Protein AF-A0A2V7J7B9-F1 (afdb_monomer_lite)

Foldseek 3Di:
DDDDPPPPPPDPPQDWDKDKDFDADPVRQGDFQDWADDPPDPWIDGAHPRRIDITTHDPVSPPPDDDDDD

pLDDT: mean 72.03, std 15.91, range [40.66, 90.94]

Sequence (70 aa):
MTAALAALLTTPLAGQAVVKGRITAQTGEPLGGANVLVANTNLGAVTDAQGNYSLTIGQDAVHGQQVVLT

Radius of gyration: 19.58 Å; chains: 1; bounding box: 62×20×44 Å

Structure (mmCIF, N/CA/C/O backbone):
data_AF-A0A2V7J7B9-F1
#
_entry.id   AF-A0A2V7J7B9-F1
#
loop_
_atom_site.group_PDB
_atom_site.id
_atom_site.type_symbol
_atom_site.label_atom_id
_atom_site.label_alt_id
_atom_site.label_comp_id
_atom_site.label_asym_id
_atom_site.label_entity_id
_atom_site.label_seq_id
_atom_site.pdbx_PDB_ins_code
_atom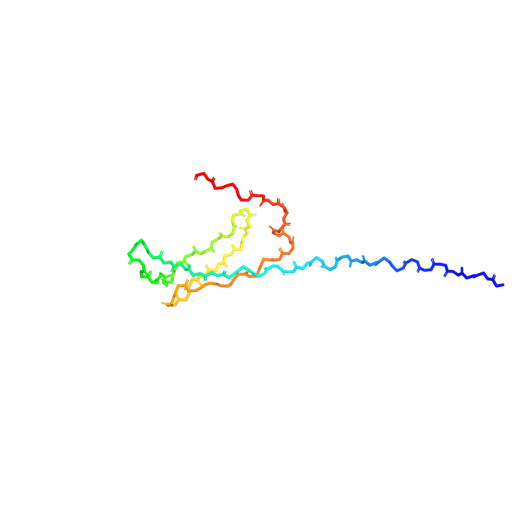_site.Cartn_x
_atom_site.Cartn_y
_atom_site.Cartn_z
_atom_site.occupancy
_atom_site.B_iso_or_equiv
_atom_site.auth_seq_id
_atom_site.auth_comp_id
_atom_site.auth_asym_id
_atom_site.auth_atom_id
_atom_site.pdbx_PDB_model_num
ATOM 1 N N . MET A 1 1 ? 49.561 -1.366 -31.653 1.00 50.06 1 MET A N 1
ATOM 2 C CA . MET A 1 1 ? 48.714 -0.868 -30.551 1.00 50.06 1 MET A CA 1
ATOM 3 C C . MET A 1 1 ? 47.327 -0.657 -31.123 1.00 50.06 1 MET A C 1
ATOM 5 O O . MET A 1 1 ? 47.135 0.281 -31.880 1.00 50.06 1 MET A O 1
ATOM 9 N N . THR A 1 2 ? 46.395 -1.561 -30.855 1.00 40.66 2 THR A N 1
ATOM 10 C CA . THR A 1 2 ? 45.000 -1.433 -31.295 1.00 40.66 2 THR A CA 1
ATOM 11 C C . THR A 1 2 ? 44.157 -1.720 -30.068 1.00 40.66 2 THR A C 1
ATOM 13 O O . THR A 1 2 ? 43.993 -2.866 -29.662 1.00 40.66 2 THR A O 1
ATOM 16 N N . ALA A 1 3 ? 43.758 -0.645 -29.392 1.00 44.41 3 ALA A N 1
ATOM 17 C CA . ALA A 1 3 ? 42.947 -0.702 -28.190 1.00 44.41 3 ALA A CA 1
ATOM 18 C C . ALA A 1 3 ? 41.540 -1.177 -28.568 1.00 44.41 3 ALA A C 1
ATOM 20 O O . ALA A 1 3 ? 40.850 -0.533 -29.358 1.00 44.41 3 ALA A O 1
ATOM 21 N N . ALA A 1 4 ? 41.136 -2.321 -28.022 1.00 49.31 4 ALA A N 1
ATOM 2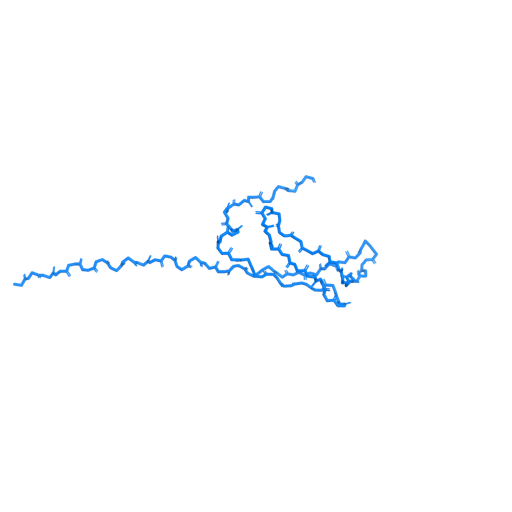2 C CA . ALA A 1 4 ? 39.765 -2.793 -28.089 1.00 49.31 4 ALA A CA 1
ATOM 23 C C . ALA A 1 4 ? 38.897 -1.880 -27.213 1.00 49.31 4 ALA A C 1
ATOM 25 O O . ALA A 1 4 ? 39.069 -1.815 -25.996 1.00 49.31 4 ALA A O 1
ATOM 26 N N . LEU A 1 5 ? 37.984 -1.149 -27.848 1.00 50.47 5 LEU A N 1
ATOM 27 C CA . LEU A 1 5 ? 36.993 -0.314 -27.185 1.00 50.47 5 LEU A CA 1
ATOM 28 C C . LEU A 1 5 ? 35.890 -1.226 -26.626 1.00 50.47 5 LEU A C 1
ATOM 30 O O . LEU A 1 5 ? 34.899 -1.508 -27.295 1.00 50.47 5 LEU A O 1
ATOM 34 N N . ALA A 1 6 ? 36.086 -1.736 -25.411 1.00 55.31 6 ALA A N 1
ATOM 35 C CA . ALA A 1 6 ? 35.031 -2.405 -24.663 1.00 55.31 6 ALA A CA 1
ATOM 36 C C . ALA A 1 6 ? 34.033 -1.340 -24.189 1.00 55.31 6 ALA A C 1
ATOM 38 O O . ALA A 1 6 ? 34.253 -0.667 -23.184 1.00 55.31 6 ALA A O 1
ATOM 39 N N . ALA A 1 7 ? 32.948 -1.146 -24.938 1.00 56.94 7 ALA A N 1
ATOM 40 C CA . ALA A 1 7 ? 31.800 -0.401 -24.449 1.00 56.94 7 ALA A CA 1
ATOM 41 C C . ALA A 1 7 ? 31.192 -1.199 -23.285 1.00 56.94 7 ALA A C 1
ATOM 43 O O . ALA A 1 7 ? 30.540 -2.221 -23.501 1.00 56.94 7 ALA A O 1
ATOM 44 N N . LEU A 1 8 ? 31.446 -0.765 -22.045 1.00 58.69 8 LEU A N 1
ATOM 45 C CA . LEU A 1 8 ? 30.697 -1.244 -20.889 1.00 58.69 8 LEU A CA 1
ATOM 46 C C . LEU A 1 8 ? 29.243 -0.815 -21.096 1.00 58.69 8 LEU A C 1
ATOM 48 O O . LEU A 1 8 ? 28.882 0.335 -20.856 1.00 58.69 8 LEU A O 1
ATOM 52 N N . LEU A 1 9 ? 28.419 -1.739 -21.582 1.00 59.56 9 LEU A N 1
ATOM 53 C CA . LEU A 1 9 ? 26.970 -1.619 -21.545 1.00 59.56 9 LEU A CA 1
ATOM 54 C C . LEU A 1 9 ? 26.579 -1.567 -20.067 1.00 59.56 9 LEU A C 1
ATOM 56 O O . LEU A 1 9 ? 26.461 -2.593 -19.401 1.00 59.56 9 LEU A O 1
ATOM 60 N N . THR A 1 10 ? 26.437 -0.359 -19.531 1.00 58.06 10 THR A N 1
ATOM 61 C CA . THR A 1 10 ? 25.777 -0.122 -18.252 1.00 58.06 10 THR A CA 1
ATOM 62 C C . THR A 1 10 ? 24.327 -0.552 -18.419 1.00 58.06 10 THR A C 1
ATOM 64 O O . THR A 1 10 ? 23.495 0.222 -18.892 1.00 58.06 10 THR A O 1
ATOM 67 N N . THR A 1 11 ? 24.022 -1.807 -18.098 1.00 62.97 11 THR A N 1
ATOM 68 C CA . THR A 1 11 ? 22.639 -2.249 -17.943 1.00 62.97 11 THR A CA 1
ATOM 69 C C . THR A 1 11 ? 22.014 -1.356 -16.875 1.00 62.97 11 THR A C 1
ATOM 71 O O . THR A 1 11 ? 22.539 -1.341 -15.755 1.00 62.97 11 THR A O 1
ATOM 74 N N . PRO A 1 12 ? 20.954 -0.584 -17.173 1.00 55.34 12 PRO A N 1
ATOM 75 C CA . PRO A 1 12 ? 20.229 0.094 -16.117 1.00 55.34 12 PRO A CA 1
ATOM 76 C C . PRO A 1 12 ? 19.724 -1.002 -15.182 1.00 55.34 12 PRO A C 1
ATOM 78 O O . PRO A 1 12 ? 18.961 -1.874 -15.592 1.00 55.34 12 PRO A O 1
ATOM 81 N N . LEU A 1 13 ? 20.216 -1.001 -13.944 1.00 54.94 13 LEU A N 1
ATOM 82 C CA . LEU A 1 13 ? 19.662 -1.825 -12.884 1.00 54.94 13 LEU A CA 1
ATOM 83 C C . LEU A 1 13 ? 18.253 -1.280 -12.650 1.00 54.94 13 LEU A C 1
ATOM 85 O O . LEU A 1 13 ? 18.083 -0.289 -11.942 1.00 54.94 13 LEU A O 1
ATOM 89 N N . ALA A 1 14 ? 17.262 -1.836 -13.345 1.00 56.25 14 ALA A N 1
ATOM 90 C CA . ALA A 1 14 ? 15.879 -1.456 -13.136 1.00 56.25 14 ALA A CA 1
ATOM 91 C C . ALA A 1 14 ? 15.564 -1.736 -11.657 1.00 56.25 14 ALA A C 1
ATOM 93 O O . ALA A 1 14 ? 15.748 -2.835 -11.137 1.00 56.25 14 ALA A O 1
ATOM 94 N N . GLY A 1 15 ? 15.272 -0.663 -10.925 1.00 58.16 15 GLY A N 1
ATOM 95 C CA . GLY A 1 15 ? 15.202 -0.689 -9.472 1.00 58.16 15 GLY A CA 1
ATOM 96 C C . GLY A 1 15 ? 13.858 -1.228 -9.009 1.00 58.16 15 GLY A C 1
ATOM 97 O O . GLY A 1 15 ? 12.815 -0.790 -9.492 1.00 58.16 15 GLY A O 1
ATOM 98 N N . GLN A 1 16 ? 13.866 -2.145 -8.042 1.00 66.25 16 GLN A N 1
ATOM 99 C CA . GLN A 1 16 ? 12.687 -2.426 -7.226 1.00 66.25 16 GLN A CA 1
ATOM 100 C C . GLN A 1 16 ? 12.159 -1.114 -6.626 1.00 66.25 16 GLN A C 1
ATOM 102 O O . GLN A 1 16 ? 12.906 -0.368 -5.989 1.00 66.25 16 GLN A O 1
ATOM 107 N N . ALA A 1 17 ? 10.863 -0.855 -6.789 1.00 75.19 17 ALA A N 1
ATOM 108 C CA . ALA A 1 17 ? 10.195 0.262 -6.138 1.00 75.19 17 ALA A CA 1
ATOM 109 C C . ALA A 1 17 ? 9.538 -0.236 -4.848 1.00 75.19 17 ALA A C 1
ATOM 111 O O . ALA A 1 17 ? 8.821 -1.233 -4.859 1.00 75.19 17 ALA A O 1
ATOM 112 N N . VAL A 1 18 ? 9.763 0.444 -3.725 1.00 82.50 18 VAL A N 1
ATOM 113 C CA . VAL A 1 18 ? 9.093 0.114 -2.459 1.00 82.50 18 VAL A CA 1
ATOM 114 C C . VAL A 1 18 ? 8.020 1.159 -2.195 1.00 82.50 18 VAL A C 1
ATOM 116 O O . VAL A 1 18 ? 8.333 2.313 -1.910 1.00 82.50 18 VAL A O 1
ATOM 119 N N . VAL A 1 19 ? 6.755 0.754 -2.278 1.00 82.50 19 VAL A N 1
ATOM 120 C CA . VAL A 1 19 ? 5.604 1.595 -1.940 1.00 82.50 19 VAL A CA 1
ATOM 121 C C . VAL A 1 19 ? 5.267 1.370 -0.475 1.00 82.50 19 VAL A C 1
ATOM 123 O O . VAL A 1 19 ? 5.015 0.241 -0.055 1.00 82.50 19 VAL A O 1
ATOM 126 N N . LYS A 1 20 ? 5.271 2.443 0.313 1.00 87.50 20 LYS A N 1
ATOM 127 C CA . LYS A 1 20 ? 4.895 2.413 1.728 1.00 87.50 20 LYS A CA 1
ATOM 128 C C . LYS A 1 20 ? 3.793 3.420 1.980 1.00 87.50 20 LYS A C 1
ATOM 130 O O . LYS A 1 20 ? 3.811 4.510 1.412 1.00 87.50 20 LYS A O 1
ATOM 135 N N . GLY A 1 21 ? 2.875 3.076 2.868 1.00 87.25 21 GLY A N 1
ATOM 136 C CA . GLY A 1 21 ? 1.810 3.979 3.268 1.00 87.25 21 GLY A CA 1
ATOM 137 C C . GLY A 1 21 ? 1.057 3.473 4.485 1.00 87.25 21 GLY A C 1
ATOM 138 O O . GLY A 1 21 ? 1.388 2.432 5.054 1.00 87.25 21 GLY A O 1
ATOM 139 N N . ARG A 1 22 ? 0.033 4.232 4.870 1.00 89.62 22 ARG A N 1
ATOM 140 C CA . ARG A 1 22 ? -0.881 3.894 5.958 1.00 89.62 22 ARG A CA 1
ATOM 141 C C . ARG A 1 22 ? -2.315 4.005 5.466 1.00 89.62 22 ARG A C 1
ATOM 143 O O . ARG A 1 22 ? -2.660 4.979 4.803 1.00 89.62 22 ARG A O 1
ATOM 150 N N . ILE A 1 23 ? -3.129 3.013 5.795 1.00 88.19 23 ILE A N 1
ATOM 151 C CA . ILE A 1 23 ? -4.559 2.989 5.519 1.00 88.19 23 ILE A CA 1
ATOM 152 C C . ILE A 1 23 ? -5.301 3.398 6.784 1.00 88.19 23 ILE A C 1
ATOM 154 O O . ILE A 1 23 ? -5.106 2.829 7.861 1.00 88.19 23 ILE A O 1
ATOM 158 N N . THR A 1 24 ? -6.161 4.396 6.634 1.00 89.50 24 THR A N 1
ATOM 159 C CA . THR A 1 24 ? -7.029 4.913 7.689 1.00 89.50 24 THR A CA 1
ATOM 160 C C . THR A 1 24 ? -8.474 4.920 7.215 1.00 89.50 24 THR A C 1
ATOM 162 O O . THR A 1 24 ? -8.750 5.160 6.038 1.00 89.50 24 THR A O 1
ATOM 165 N N . ALA A 1 25 ? -9.400 4.676 8.134 1.00 85.12 25 ALA A N 1
ATOM 166 C CA . ALA A 1 25 ? -10.825 4.857 7.925 1.00 85.12 25 ALA A CA 1
ATOM 167 C C . ALA A 1 25 ? -11.157 6.341 7.721 1.00 85.12 25 ALA A C 1
ATOM 169 O O . ALA A 1 25 ? -10.366 7.225 8.058 1.00 85.12 25 ALA A O 1
ATOM 170 N N . GLN A 1 26 ? -12.367 6.627 7.237 1.00 86.81 26 GLN A N 1
ATOM 171 C CA . GLN A 1 26 ? -12.869 8.004 7.130 1.00 86.81 26 GLN A CA 1
ATOM 172 C C . GLN A 1 26 ? -12.927 8.718 8.493 1.00 86.81 26 GLN A C 1
ATOM 174 O O . GLN A 1 26 ? -12.848 9.939 8.550 1.00 86.81 26 GLN A O 1
ATOM 179 N N . THR A 1 27 ? -13.013 7.958 9.588 1.00 87.12 27 THR A N 1
ATOM 180 C CA . THR A 1 27 ? -12.965 8.451 10.973 1.00 87.12 27 THR A CA 1
ATOM 181 C C . THR A 1 27 ? -11.549 8.809 11.445 1.00 87.12 27 THR A C 1
ATOM 183 O O . THR A 1 27 ? -11.392 9.377 12.521 1.00 87.12 27 THR A O 1
ATOM 186 N N . GLY A 1 28 ? -10.511 8.497 10.656 1.00 85.25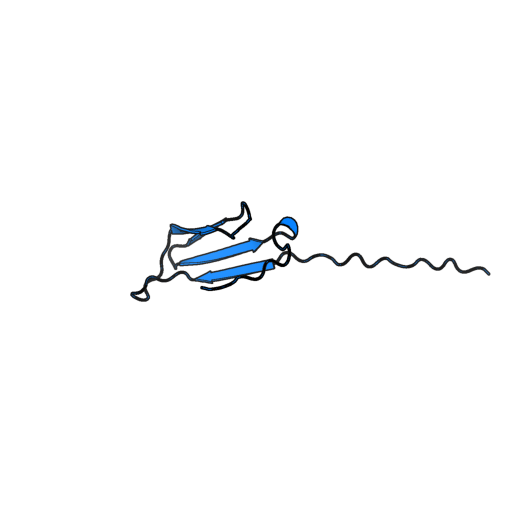 28 GLY A N 1
ATOM 187 C CA . GLY A 1 28 ? -9.098 8.701 10.996 1.00 85.25 28 GLY A CA 1
ATOM 188 C C . GLY A 1 28 ? -8.437 7.520 11.719 1.00 85.25 28 GLY A C 1
ATOM 189 O O . GLY A 1 28 ? -7.228 7.541 11.955 1.00 85.25 28 GLY A O 1
ATOM 190 N N . GLU A 1 29 ? -9.194 6.472 12.047 1.00 88.62 29 GLU A N 1
ATOM 191 C CA . GLU A 1 29 ? -8.675 5.278 12.721 1.00 88.62 29 GLU A CA 1
ATOM 192 C C . GLU A 1 29 ? -7.856 4.397 11.761 1.00 88.62 29 GLU A C 1
ATOM 194 O O . GLU A 1 29 ? -8.244 4.229 10.604 1.00 88.62 29 GLU A O 1
ATOM 199 N N . PRO A 1 30 ? -6.718 3.821 12.189 1.00 88.88 30 PRO A N 1
ATOM 200 C CA . PRO A 1 30 ? -5.952 2.902 11.352 1.00 88.88 30 PRO A CA 1
ATOM 201 C C . PRO A 1 30 ? -6.735 1.628 11.032 1.00 88.88 30 PRO A C 1
ATOM 203 O O . PRO A 1 30 ? -7.340 1.027 11.917 1.00 88.88 30 PRO A O 1
ATOM 206 N N . LEU A 1 31 ? -6.661 1.180 9.778 1.00 86.00 31 LEU A N 1
ATOM 207 C CA . LEU A 1 31 ? -7.310 -0.052 9.332 1.00 86.00 31 LEU A CA 1
ATOM 208 C C . LEU A 1 31 ? -6.285 -1.166 9.149 1.00 86.00 31 LEU A C 1
ATOM 210 O O . LEU A 1 31 ? -5.619 -1.251 8.114 1.00 86.00 31 LEU A O 1
ATOM 214 N N . GLY A 1 32 ? -6.182 -2.028 10.159 1.00 88.31 32 GLY A N 1
ATOM 215 C CA . GLY A 1 32 ? -5.418 -3.267 10.073 1.00 88.31 32 GLY A CA 1
ATOM 216 C C . GLY A 1 32 ? -6.198 -4.411 9.443 1.00 88.31 32 GLY A C 1
ATOM 217 O O . GLY A 1 32 ? -7.415 -4.500 9.596 1.00 88.31 32 GLY A O 1
ATOM 218 N N . GLY A 1 33 ? -5.494 -5.281 8.717 1.00 87.31 33 GLY A N 1
ATOM 219 C CA . GLY A 1 33 ? -6.116 -6.378 7.971 1.00 87.31 33 GLY A CA 1
ATOM 220 C C . GLY A 1 33 ? -6.774 -5.952 6.654 1.00 87.31 33 GLY A C 1
ATOM 221 O O . GLY A 1 33 ? -7.506 -6.737 6.054 1.00 87.31 33 GLY A O 1
ATOM 222 N N . ALA A 1 34 ? -6.529 -4.727 6.189 1.00 86.75 34 ALA A N 1
ATOM 223 C CA . ALA A 1 34 ? -6.969 -4.276 4.878 1.00 86.75 34 ALA A CA 1
ATOM 224 C C . ALA A 1 34 ? -6.077 -4.880 3.785 1.00 86.75 34 ALA A C 1
ATOM 226 O O . ALA A 1 34 ? -4.853 -4.934 3.918 1.00 86.75 34 ALA A O 1
ATOM 227 N N . ASN A 1 35 ? -6.697 -5.299 2.682 1.00 88.25 35 ASN A N 1
ATOM 228 C CA . ASN A 1 35 ? -5.984 -5.818 1.521 1.00 88.25 35 ASN A CA 1
ATOM 229 C C . ASN A 1 35 ? -5.578 -4.668 0.595 1.00 88.25 35 ASN A C 1
ATOM 231 O O . ASN A 1 35 ? -6.422 -3.917 0.108 1.00 88.25 35 ASN A O 1
ATOM 235 N N . VAL A 1 36 ? -4.283 -4.567 0.323 1.00 85.06 36 VAL A N 1
ATOM 236 C CA . VAL A 1 36 ? -3.679 -3.636 -0.630 1.00 85.06 36 VAL A CA 1
ATOM 237 C C . VAL A 1 36 ? -3.301 -4.426 -1.867 1.00 85.06 36 VAL A C 1
ATOM 239 O O . VAL A 1 36 ? -2.503 -5.351 -1.771 1.00 85.06 36 VAL A O 1
ATOM 242 N N . LEU A 1 37 ? -3.862 -4.087 -3.022 1.00 85.75 37 LEU A N 1
ATOM 243 C CA . LEU A 1 37 ? -3.520 -4.710 -4.298 1.00 85.75 37 LEU A CA 1
ATOM 244 C C . LEU A 1 37 ? -2.969 -3.639 -5.232 1.00 85.75 37 LEU A C 1
ATOM 246 O O . LEU A 1 37 ? -3.514 -2.537 -5.307 1.00 85.75 37 LEU A O 1
ATOM 250 N N . VAL A 1 38 ? -1.907 -3.965 -5.962 1.00 79.56 38 VAL A N 1
ATOM 251 C CA . VAL A 1 38 ? -1.407 -3.081 -7.016 1.00 79.56 38 VAL A CA 1
ATOM 252 C C . VAL A 1 38 ? -2.138 -3.418 -8.302 1.00 79.56 38 VAL A C 1
ATOM 254 O O . VAL A 1 38 ? -2.051 -4.537 -8.810 1.00 79.56 38 VAL A O 1
ATOM 257 N N . ALA A 1 39 ? -2.868 -2.432 -8.820 1.00 76.31 39 ALA A N 1
ATOM 258 C CA . ALA A 1 39 ? -3.634 -2.565 -10.049 1.00 76.31 39 ALA A CA 1
ATOM 259 C C . ALA A 1 39 ? -2.760 -3.094 -11.196 1.00 76.31 39 ALA A C 1
ATOM 261 O O . ALA A 1 39 ? -1.620 -2.667 -11.361 1.00 76.31 39 ALA A O 1
ATOM 262 N N . ASN A 1 40 ? -3.319 -3.999 -12.002 1.00 68.88 40 ASN A N 1
ATOM 263 C CA . ASN A 1 40 ? -2.637 -4.670 -13.119 1.00 68.88 40 ASN A CA 1
ATOM 264 C C . ASN A 1 40 ? -1.454 -5.566 -12.717 1.00 68.88 40 ASN A C 1
ATOM 266 O O . ASN A 1 40 ? -0.648 -5.941 -13.565 1.00 68.88 40 ASN A O 1
ATOM 270 N N . THR A 1 41 ? -1.352 -5.945 -11.444 1.00 73.69 41 THR A N 1
ATOM 271 C CA . THR A 1 41 ? -0.321 -6.868 -10.968 1.00 73.69 41 THR A CA 1
ATOM 272 C C . THR A 1 41 ? -0.949 -7.940 -10.091 1.00 73.69 41 THR A C 1
ATOM 274 O O . THR A 1 41 ? -2.036 -7.762 -9.544 1.00 73.69 41 THR A O 1
ATOM 277 N N . ASN A 1 42 ? -0.233 -9.045 -9.902 1.00 79.06 42 ASN A N 1
ATOM 278 C CA . ASN A 1 42 ? -0.604 -10.058 -8.919 1.00 79.06 42 ASN A CA 1
ATOM 279 C C . ASN A 1 42 ? 0.023 -9.780 -7.535 1.00 79.06 42 ASN A C 1
ATOM 281 O O . ASN A 1 42 ? 0.133 -10.690 -6.711 1.00 79.06 42 ASN A O 1
ATOM 285 N N . LEU A 1 43 ? 0.487 -8.545 -7.303 1.00 80.81 43 LEU A N 1
ATOM 286 C CA . LEU A 1 43 ? 1.126 -8.129 -6.062 1.00 80.81 43 LEU A CA 1
ATOM 287 C C . LEU A 1 43 ? 0.102 -7.502 -5.122 1.00 80.81 43 LEU A C 1
ATOM 289 O O . LEU A 1 43 ? -0.676 -6.622 -5.499 1.00 80.81 43 LEU A O 1
ATOM 293 N N . GLY A 1 44 ? 0.165 -7.919 -3.865 1.00 82.81 44 GLY A N 1
ATOM 294 C CA . GLY A 1 44 ? -0.610 -7.321 -2.798 1.00 82.81 44 GLY A CA 1
ATOM 295 C C . GLY A 1 44 ? 0.065 -7.474 -1.444 1.00 82.81 44 GLY A C 1
ATOM 296 O O . GLY A 1 44 ? 0.988 -8.272 -1.278 1.00 82.81 44 GLY A O 1
ATOM 297 N N . ALA A 1 45 ? -0.387 -6.678 -0.488 1.00 85.56 45 ALA A N 1
ATOM 298 C CA . ALA A 1 45 ? 0.031 -6.711 0.904 1.00 85.56 45 ALA A CA 1
ATOM 299 C C . ALA A 1 45 ? -1.198 -6.612 1.807 1.00 85.56 45 ALA A C 1
ATOM 301 O O . ALA A 1 45 ? -2.226 -6.068 1.413 1.00 85.56 45 ALA A O 1
ATOM 302 N N . VAL A 1 46 ? -1.076 -7.102 3.034 1.00 87.50 46 VAL A N 1
ATOM 303 C CA . VAL A 1 46 ? -2.076 -6.889 4.083 1.00 87.50 46 VAL A CA 1
ATOM 304 C C . VAL A 1 46 ? -1.525 -5.848 5.049 1.00 87.50 46 VAL A C 1
ATOM 306 O O . VAL A 1 46 ? -0.337 -5.894 5.381 1.00 87.50 46 VAL A O 1
ATOM 309 N N . THR A 1 47 ? -2.352 -4.894 5.475 1.00 90.00 47 THR A N 1
ATOM 310 C CA . THR A 1 47 ? -1.937 -3.889 6.462 1.00 90.00 47 THR A CA 1
ATOM 311 C C . THR A 1 47 ? -1.772 -4.488 7.859 1.00 90.00 47 THR A C 1
ATOM 313 O O . THR A 1 47 ? -2.533 -5.368 8.270 1.00 90.00 47 THR A O 1
ATOM 316 N N . ASP A 1 48 ? -0.793 -3.979 8.609 1.00 88.81 48 ASP A N 1
ATOM 317 C CA . ASP A 1 48 ? -0.586 -4.322 10.022 1.00 88.81 48 ASP A CA 1
ATOM 318 C C . ASP A 1 48 ? -1.673 -3.726 10.941 1.00 88.81 48 ASP A C 1
ATOM 320 O O . ASP A 1 48 ? -2.540 -2.978 10.497 1.00 88.81 48 ASP A O 1
ATOM 324 N N . ALA A 1 49 ? -1.628 -4.016 12.245 1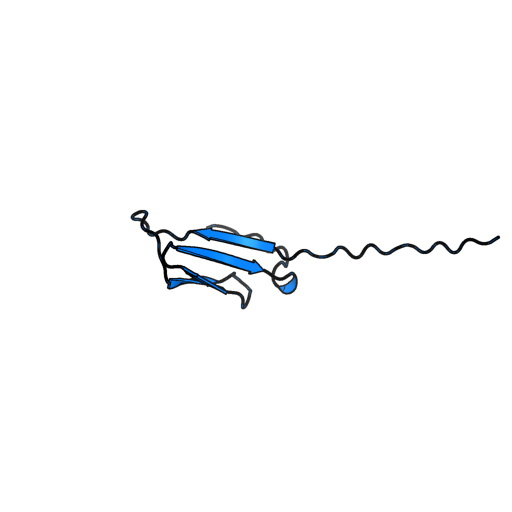.00 87.44 49 ALA A N 1
ATOM 325 C CA . ALA A 1 49 ? -2.604 -3.512 13.221 1.00 87.44 49 ALA A CA 1
ATOM 326 C C . ALA A 1 49 ? -2.666 -1.970 13.320 1.00 87.44 49 ALA A C 1
ATOM 328 O O . ALA A 1 49 ? -3.635 -1.419 13.838 1.00 87.44 49 ALA A O 1
ATOM 329 N N . GLN A 1 50 ? -1.650 -1.265 12.824 1.00 86.56 50 GLN A N 1
ATOM 330 C CA . GLN A 1 50 ? -1.544 0.191 12.787 1.00 86.56 50 GLN A CA 1
ATOM 331 C C . GLN A 1 50 ? -1.904 0.766 11.404 1.00 86.56 50 GLN A C 1
ATOM 333 O O . GLN A 1 50 ? -1.826 1.984 11.193 1.00 86.56 50 GLN A O 1
ATOM 338 N N . GLY A 1 51 ? -2.354 -0.088 10.4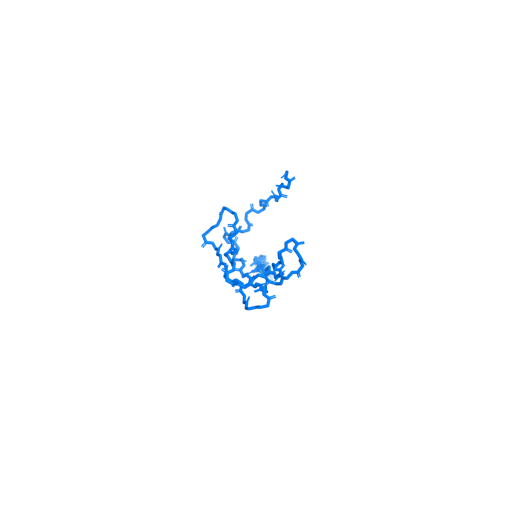81 1.00 87.56 51 GLY A N 1
ATOM 339 C CA . GLY A 1 51 ? -2.753 0.262 9.127 1.00 87.56 51 GLY A CA 1
ATOM 340 C C . GLY A 1 51 ? -1.582 0.475 8.173 1.00 87.56 51 GLY A C 1
ATOM 341 O O . GLY A 1 51 ? -1.807 0.936 7.057 1.00 87.56 51 GLY A O 1
ATOM 342 N N . ASN A 1 52 ? -0.340 0.185 8.564 1.00 90.94 52 ASN A N 1
ATOM 343 C CA . ASN A 1 52 ? 0.803 0.381 7.679 1.00 90.94 52 ASN A CA 1
ATOM 344 C C . ASN A 1 52 ? 0.925 -0.776 6.689 1.00 90.94 52 ASN A C 1
ATOM 346 O O . ASN A 1 52 ? 0.691 -1.937 7.027 1.00 90.94 52 ASN A O 1
ATOM 350 N N . TYR A 1 53 ? 1.350 -0.457 5.471 1.00 88.50 53 TYR A N 1
ATOM 351 C CA . TYR A 1 53 ? 1.742 -1.441 4.473 1.00 88.50 53 TYR A CA 1
ATOM 352 C C . TYR A 1 53 ? 3.081 -1.057 3.845 1.00 88.50 53 TYR A C 1
ATOM 354 O O . TYR A 1 53 ? 3.429 0.120 3.715 1.00 88.50 53 TYR A O 1
ATOM 362 N N . SER A 1 54 ? 3.832 -2.073 3.434 1.00 84.69 54 SER A N 1
ATOM 363 C CA . SER A 1 54 ? 5.042 -1.929 2.634 1.00 84.69 54 SER A CA 1
ATOM 364 C C . SER A 1 54 ? 4.998 -2.983 1.545 1.00 84.69 54 SER A C 1
ATOM 366 O O . SER A 1 54 ? 5.010 -4.175 1.842 1.00 84.69 54 SER A O 1
ATOM 368 N N . LEU A 1 55 ? 4.957 -2.547 0.293 1.00 83.00 55 LEU A N 1
ATOM 369 C CA . LEU A 1 55 ? 4.916 -3.428 -0.858 1.00 83.00 55 LEU A CA 1
ATOM 370 C C . LEU A 1 55 ? 6.102 -3.144 -1.769 1.00 83.00 55 LEU A C 1
ATOM 372 O O . LEU A 1 55 ? 6.284 -2.032 -2.262 1.00 83.00 55 LEU A O 1
ATOM 376 N N . THR A 1 56 ? 6.906 -4.174 -1.995 1.00 80.31 56 THR A N 1
ATOM 377 C CA . THR A 1 56 ? 8.014 -4.119 -2.942 1.00 80.31 56 THR A CA 1
ATOM 378 C C . THR A 1 56 ? 7.494 -4.531 -4.310 1.00 80.31 56 THR A C 1
ATOM 380 O O . THR A 1 56 ? 7.165 -5.693 -4.536 1.00 80.31 56 THR A O 1
ATOM 383 N N . ILE A 1 57 ? 7.408 -3.567 -5.217 1.00 75.19 57 ILE A N 1
ATOM 384 C CA . ILE A 1 57 ? 6.998 -3.769 -6.598 1.00 75.19 57 ILE A CA 1
ATOM 385 C C . ILE A 1 57 ? 8.254 -4.072 -7.416 1.00 75.19 57 ILE A C 1
ATOM 387 O O 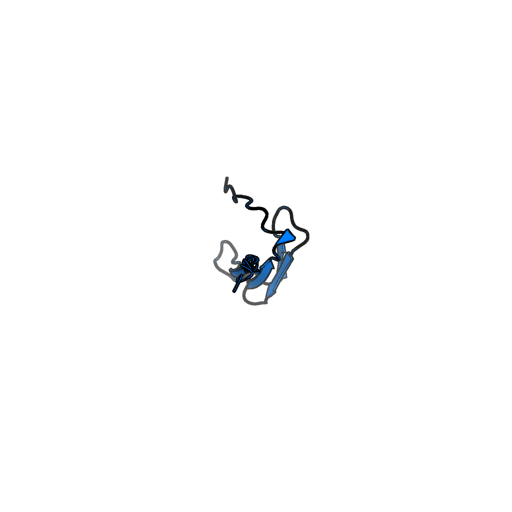. ILE A 1 57 ? 9.155 -3.240 -7.562 1.00 75.19 57 ILE A O 1
ATOM 391 N N . GLY A 1 58 ? 8.327 -5.311 -7.904 1.00 66.62 58 GLY A N 1
ATOM 392 C CA . GLY A 1 58 ? 9.345 -5.743 -8.852 1.00 66.62 58 GLY A CA 1
ATOM 393 C C . GLY A 1 58 ? 9.163 -5.072 -10.213 1.00 66.62 58 GLY A C 1
ATOM 394 O O . GLY A 1 58 ? 8.061 -4.698 -10.597 1.00 66.62 58 GLY A O 1
ATOM 395 N N . GLN A 1 59 ? 10.260 -4.939 -10.944 1.00 59.81 59 GLN A N 1
ATOM 396 C CA . GLN A 1 59 ? 10.353 -4.301 -12.258 1.00 59.81 59 GLN A CA 1
ATOM 397 C C . GLN A 1 59 ? 9.383 -4.846 -13.336 1.00 59.81 59 GLN A C 1
ATOM 399 O O . GLN A 1 59 ? 8.978 -4.068 -14.191 1.00 59.81 59 GLN A O 1
ATOM 404 N N . ASP A 1 60 ? 8.893 -6.090 -13.234 1.00 56.62 60 ASP A N 1
ATOM 405 C CA . ASP A 1 60 ? 7.824 -6.638 -14.101 1.00 56.62 60 ASP A CA 1
ATOM 406 C C . ASP A 1 60 ? 6.443 -5.981 -13.914 1.00 56.62 60 ASP A C 1
ATOM 408 O O . ASP A 1 60 ? 5.573 -6.071 -14.777 1.00 56.62 60 ASP A O 1
ATOM 412 N N . ALA A 1 61 ? 6.217 -5.331 -12.772 1.00 54.31 61 ALA A N 1
ATOM 413 C CA . ALA A 1 61 ? 4.959 -4.667 -12.441 1.00 54.31 61 ALA A CA 1
ATOM 414 C C . ALA A 1 61 ? 4.987 -3.154 -12.722 1.00 54.31 61 ALA A C 1
ATOM 416 O O . ALA A 1 61 ? 3.941 -2.505 -12.717 1.00 54.31 61 ALA A O 1
ATOM 417 N N . VAL A 1 62 ? 6.165 -2.577 -12.988 1.00 52.91 62 VAL A N 1
ATOM 418 C CA . VAL A 1 62 ? 6.342 -1.135 -13.221 1.00 52.91 62 VAL A CA 1
ATOM 419 C C . VAL A 1 62 ? 6.449 -0.858 -14.721 1.00 52.91 62 VAL A C 1
ATOM 421 O O . VAL A 1 62 ? 7.410 -0.269 -15.204 1.00 52.91 62 VAL A O 1
ATOM 424 N N . HIS A 1 63 ? 5.438 -1.257 -15.491 1.00 54.31 63 HIS A N 1
ATOM 425 C CA . HIS A 1 63 ? 5.317 -0.858 -16.897 1.00 54.31 63 HIS A CA 1
ATOM 426 C C . HIS A 1 63 ? 4.679 0.530 -17.021 1.00 54.31 63 HIS A C 1
ATOM 428 O O . HIS A 1 63 ? 3.627 0.674 -17.627 1.00 54.31 63 HIS A O 1
ATOM 434 N N . GLY A 1 64 ? 5.273 1.555 -16.397 1.00 53.44 64 GLY A N 1
ATOM 435 C CA . GLY A 1 64 ? 4.941 2.966 -16.660 1.00 53.44 64 GLY A CA 1
ATOM 436 C C . GLY A 1 64 ? 3.460 3.371 -16.556 1.00 53.44 64 GLY A C 1
ATOM 437 O O . GLY A 1 64 ? 3.085 4.402 -17.113 1.00 53.44 64 GLY A O 1
ATOM 438 N N . GLN A 1 65 ? 2.606 2.590 -15.886 1.00 52.84 65 GLN A N 1
ATOM 439 C CA . GLN A 1 65 ? 1.167 2.823 -15.916 1.00 52.84 65 GLN A CA 1
ATOM 440 C C . GLN A 1 65 ? 0.822 4.013 -15.014 1.00 52.84 65 GLN A C 1
ATOM 442 O O . GLN A 1 65 ? 0.918 3.945 -13.788 1.00 52.84 65 GLN A O 1
ATOM 447 N N . GLN A 1 66 ? 0.440 5.126 -15.637 1.00 47.84 66 GLN A N 1
ATOM 448 C CA . GLN A 1 66 ? -0.002 6.330 -14.947 1.00 47.84 66 GLN A CA 1
ATOM 449 C C . GLN A 1 66 ? -1.298 6.029 -14.180 1.00 47.84 66 GLN A C 1
ATOM 451 O O . GLN A 1 66 ? -2.299 5.620 -14.767 1.00 47.84 66 GLN A O 1
ATOM 456 N N . VAL A 1 67 ? -1.270 6.213 -12.858 1.00 54.22 67 VAL A N 1
ATOM 457 C CA . VAL A 1 67 ? -2.456 6.088 -12.003 1.00 54.22 67 VAL A CA 1
ATOM 458 C C . VAL A 1 67 ? -3.344 7.303 -12.262 1.00 54.22 67 VAL A C 1
ATOM 460 O O . VAL A 1 67 ? -3.067 8.399 -11.779 1.00 54.22 67 VAL A O 1
ATOM 463 N N . VAL A 1 68 ? -4.391 7.120 -13.065 1.00 46.91 68 VAL A N 1
ATOM 464 C CA . VAL A 1 68 ? -5.454 8.115 -13.232 1.00 46.91 68 VAL A CA 1
ATOM 465 C C . VAL A 1 68 ? -6.385 7.994 -12.029 1.00 46.91 68 VAL A C 1
ATOM 467 O O . VAL A 1 68 ? -7.029 6.964 -11.846 1.00 46.91 68 VAL A O 1
ATOM 470 N N . LEU A 1 69 ? -6.431 9.033 -11.194 1.00 43.25 69 LEU A N 1
ATOM 471 C CA . LEU A 1 69 ? -7.469 9.186 -10.178 1.00 43.25 69 LEU A CA 1
ATOM 472 C C . LEU A 1 69 ? -8.689 9.824 -10.853 1.00 43.25 69 LEU A C 1
ATOM 474 O O . LEU A 1 69 ? -8.573 10.896 -11.448 1.00 43.25 69 LEU A O 1
ATOM 478 N N . THR A 1 70 ? -9.836 9.155 -10.795 1.00 52.69 70 THR A N 1
ATOM 479 C CA . THR A 1 70 ? -11.154 9.699 -11.155 1.00 52.69 70 THR A CA 1
ATOM 480 C C . THR A 1 70 ? -12.083 9.509 -9.974 1.00 52.69 70 THR A C 1
ATOM 482 O O . THR A 1 70 ? -11.977 8.442 -9.327 1.00 52.69 70 THR A O 1
#

Secondary structure (DSSP, 8-state):
--------------PPEEEEEE-B-TTS-B-TT-EEE-TTSS-EEE--TTSEEEEEE-GGG-S-------